Protein AF-A0A7X7BJT9-F1 (afdb_monomer_lite)

Radius of gyration: 19.2 Å; chains: 1; bounding box: 51×37×40 Å

pLDDT: mean 78.96, std 11.37, range [47.5, 90.25]

Sequence (96 aa):
MDYRKEAHYLVLTIPQDFHNQTILDLLKYYHCSKKLIHQLRMSKDVYLNGINVKQDFSVSLQEHDELKLPIFSDEDVDFLPEDKPIDFAYEDDFIL

Secondary structure (DSSP, 8-state):
-EEEEETTEEEEEPPGGGTT-BHHHHHHHTT--HHHHHHHHHH---EETTEE-TT---PBPPTT-EEEE--------S----------S--BTTB-

Foldseek 3Di:
DDWDDDPQKIKDQAAPVQAQPFLVVVCVVVVPDPVQLVVQLVVQPKDKQNHRPNNPRRDGDHHRIIIITRRRDPDDPPDDDDPDDDPPPDDDPPDD

Structure (mmCIF, N/CA/C/O backbone):
data_AF-A0A7X7BJT9-F1
#
_entry.id   AF-A0A7X7BJT9-F1
#
loop_
_atom_site.group_PDB
_atom_site.id
_atom_site.type_symbol
_atom_site.label_atom_id
_atom_site.label_alt_id
_atom_site.label_comp_id
_atom_site.label_asym_id
_atom_site.label_entity_id
_atom_site.label_seq_id
_atom_site.pdbx_PDB_ins_code
_atom_site.Cartn_x
_atom_site.Cartn_y
_atom_site.Cartn_z
_atom_site.occupancy
_atom_site.B_iso_or_equiv
_atom_site.auth_seq_id
_atom_site.auth_comp_id
_atom_site.auth_asym_id
_ato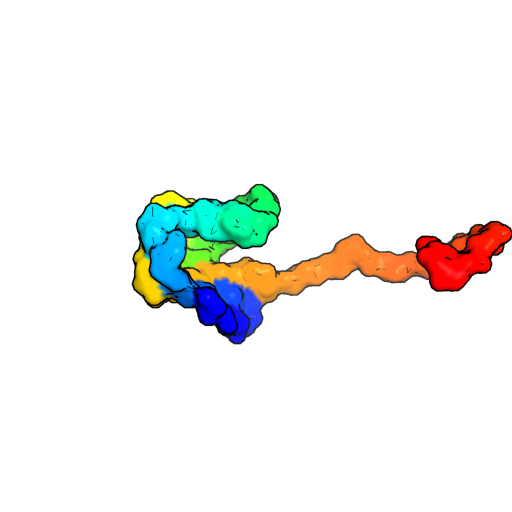m_site.auth_atom_id
_atom_site.pdbx_PDB_model_num
ATOM 1 N N . MET A 1 1 ? -8.320 -15.523 0.312 1.00 65.50 1 MET A N 1
ATOM 2 C CA . MET A 1 1 ? -8.184 -14.172 -0.267 1.00 65.50 1 MET A CA 1
ATOM 3 C C . MET A 1 1 ? -8.608 -14.273 -1.709 1.00 65.50 1 MET A C 1
ATOM 5 O O . MET A 1 1 ? -7.987 -15.041 -2.435 1.00 65.50 1 MET A O 1
ATOM 9 N N . ASP A 1 2 ? -9.675 -13.577 -2.079 1.00 82.56 2 ASP A N 1
ATOM 10 C CA . ASP A 1 2 ? -10.051 -13.417 -3.483 1.00 82.56 2 ASP A CA 1
ATOM 11 C C . ASP A 1 2 ? -9.353 -12.164 -4.023 1.00 82.56 2 ASP A C 1
ATOM 13 O O . ASP A 1 2 ? -9.223 -11.167 -3.303 1.00 82.56 2 ASP A O 1
ATOM 17 N N . TYR A 1 3 ? -8.831 -12.232 -5.245 1.00 84.75 3 TYR A N 1
ATOM 18 C CA . TYR A 1 3 ? -8.193 -11.092 -5.888 1.00 84.75 3 TYR A CA 1
ATOM 19 C C . TYR A 1 3 ? -8.570 -11.047 -7.361 1.00 84.75 3 TYR A C 1
ATOM 21 O O . TYR A 1 3 ? -8.620 -12.072 -8.042 1.00 84.75 3 TYR A O 1
ATOM 29 N N . ARG A 1 4 ? -8.792 -9.838 -7.873 1.00 87.56 4 ARG A N 1
ATOM 30 C CA . ARG A 1 4 ? -9.054 -9.597 -9.290 1.00 87.56 4 ARG A CA 1
ATOM 31 C C . ARG A 1 4 ? -8.238 -8.417 -9.789 1.00 87.56 4 ARG A C 1
ATOM 33 O O . ARG A 1 4 ? -7.975 -7.461 -9.063 1.00 87.56 4 ARG A O 1
ATOM 40 N N . LYS A 1 5 ? -7.820 -8.487 -11.048 1.00 84.75 5 LYS A N 1
ATOM 41 C CA . LYS A 1 5 ? -7.158 -7.378 -11.735 1.00 84.75 5 LYS A CA 1
ATOM 42 C C . LYS A 1 5 ? -8.209 -6.585 -12.506 1.00 84.75 5 LYS A C 1
ATOM 44 O O . LYS A 1 5 ? -8.882 -7.137 -13.370 1.00 84.75 5 LYS A O 1
ATOM 49 N N . GLU A 1 6 ? -8.313 -5.293 -12.224 1.00 85.19 6 GLU A N 1
ATOM 50 C CA . GLU A 1 6 ? -9.154 -4.351 -12.962 1.00 85.19 6 GLU A CA 1
ATOM 51 C C . GLU A 1 6 ? -8.268 -3.289 -13.621 1.00 85.19 6 GLU A C 1
ATOM 53 O O . GLU A 1 6 ? -7.860 -2.317 -12.985 1.00 85.19 6 GLU A O 1
ATOM 58 N N . ALA A 1 7 ? -7.963 -3.477 -14.909 1.00 83.25 7 ALA A N 1
ATOM 59 C CA . ALA A 1 7 ? -7.041 -2.629 -15.671 1.00 83.25 7 ALA A CA 1
ATOM 60 C C . ALA A 1 7 ? -5.666 -2.493 -14.976 1.00 83.25 7 ALA A C 1
ATOM 62 O O . ALA A 1 7 ? -4.937 -3.482 -14.873 1.00 83.25 7 ALA A O 1
ATOM 63 N N . HIS A 1 8 ? -5.330 -1.296 -14.486 1.00 83.25 8 HIS A N 1
ATOM 64 C CA . HIS A 1 8 ? -4.085 -0.996 -13.763 1.00 83.25 8 HIS A CA 1
ATOM 65 C C . HIS A 1 8 ? -4.212 -1.147 -12.235 1.00 83.25 8 HIS A C 1
ATOM 67 O O . HIS A 1 8 ? -3.271 -0.874 -11.488 1.00 83.25 8 HIS A O 1
ATOM 73 N N . TYR A 1 9 ? -5.372 -1.603 -11.757 1.00 87.06 9 TYR A N 1
ATOM 74 C CA . TYR A 1 9 ? -5.659 -1.779 -10.342 1.00 87.06 9 TYR A CA 1
ATOM 75 C C . TYR A 1 9 ? -5.696 -3.259 -9.953 1.00 87.06 9 TYR A C 1
ATOM 77 O O . TYR A 1 9 ? -6.296 -4.094 -10.631 1.00 87.06 9 TYR A O 1
ATOM 85 N N . LEU A 1 10 ? -5.087 -3.575 -8.815 1.00 86.38 10 LEU A N 1
ATOM 86 C CA . LEU A 1 10 ? -5.315 -4.811 -8.081 1.00 86.38 10 LEU A CA 1
ATOM 87 C C . LEU A 1 10 ? -6.466 -4.584 -7.107 1.00 86.38 10 LEU A C 1
ATOM 89 O O . LEU A 1 10 ? -6.411 -3.660 -6.300 1.00 86.38 10 LEU A O 1
ATOM 93 N N . VAL A 1 11 ? -7.481 -5.434 -7.164 1.00 89.31 11 VAL A N 1
ATOM 94 C CA . VAL A 1 11 ? -8.604 -5.437 -6.232 1.00 89.31 11 VAL A CA 1
ATOM 95 C C . VAL A 1 11 ? -8.502 -6.687 -5.369 1.00 89.31 11 VAL A C 1
ATOM 97 O O . VAL A 1 11 ? -8.476 -7.803 -5.883 1.00 89.31 11 VAL A O 1
ATOM 100 N N . LEU A 1 12 ? -8.401 -6.487 -4.061 1.00 88.12 12 LEU A N 1
ATOM 101 C CA . LEU A 1 12 ? -8.242 -7.523 -3.046 1.00 88.12 12 LEU A CA 1
ATOM 102 C C . LEU A 1 12 ? -9.477 -7.539 -2.152 1.00 88.12 12 LEU A C 1
ATOM 104 O O . LEU A 1 12 ? -9.844 -6.504 -1.598 1.00 88.12 12 LEU A O 1
ATOM 108 N N . THR A 1 13 ? -10.073 -8.710 -1.953 1.00 90.25 13 THR A N 1
ATOM 109 C CA . THR A 1 13 ? -11.119 -8.895 -0.944 1.00 90.25 13 THR A CA 1
ATOM 110 C C . THR A 1 13 ? -10.486 -9.367 0.360 1.00 90.25 13 THR A C 1
ATOM 112 O O . THR A 1 13 ? -9.881 -10.444 0.418 1.00 90.25 13 THR A O 1
ATOM 115 N N . ILE A 1 14 ? -10.627 -8.559 1.411 1.00 89.31 14 ILE A N 1
ATOM 116 C CA . ILE A 1 14 ? -10.042 -8.818 2.725 1.00 89.31 14 ILE A CA 1
ATOM 117 C C . ILE A 1 14 ? -10.767 -10.003 3.396 1.00 89.31 14 ILE A C 1
ATOM 119 O O . ILE A 1 14 ? -11.975 -9.936 3.626 1.00 89.31 14 ILE A O 1
ATOM 123 N N . PRO A 1 15 ? -10.074 -11.106 3.729 1.00 85.19 15 PRO A N 1
ATOM 124 C CA . PRO A 1 15 ? -10.631 -12.224 4.470 1.00 85.19 15 PRO A CA 1
ATOM 125 C C . PRO A 1 15 ? -10.621 -11.909 5.971 1.00 85.19 15 PRO A C 1
ATOM 127 O O . PRO A 1 15 ? -9.951 -10.987 6.441 1.00 85.19 15 PRO A O 1
ATOM 130 N N . GLN A 1 16 ? -11.289 -12.759 6.739 1.00 84.56 16 GLN A N 1
ATOM 131 C CA . GLN A 1 16 ? -11.419 -12.619 8.185 1.00 84.56 16 GLN A CA 1
ATOM 132 C C . GLN A 1 16 ? -10.077 -12.551 8.948 1.00 84.56 16 GLN A C 1
ATOM 134 O O . GLN A 1 16 ? -9.992 -11.836 9.941 1.00 84.56 16 GLN A O 1
ATOM 139 N N . ASP A 1 17 ? -9.012 -13.213 8.478 1.00 82.88 17 ASP A N 1
ATOM 140 C CA . ASP A 1 17 ? -7.675 -13.180 9.111 1.00 82.88 17 ASP A CA 1
ATOM 141 C C . ASP A 1 17 ? -7.063 -11.773 9.237 1.00 82.88 17 ASP A C 1
ATOM 143 O O . ASP A 1 17 ? -6.244 -11.519 10.123 1.00 82.88 17 ASP A O 1
ATOM 147 N N . PHE A 1 18 ? -7.461 -10.843 8.366 1.00 82.88 18 PHE A N 1
ATOM 148 C CA . PHE A 1 18 ? -6.955 -9.466 8.351 1.00 82.88 18 PHE A CA 1
ATOM 149 C C . PHE A 1 18 ? -7.927 -8.480 9.004 1.00 82.88 18 PHE A C 1
ATOM 151 O O . PHE A 1 18 ? -7.711 -7.268 8.959 1.00 82.88 18 PHE A O 1
ATOM 158 N N . HIS A 1 19 ? -8.984 -8.989 9.642 1.00 81.25 19 HIS A N 1
ATOM 159 C CA . HIS A 1 19 ? -9.924 -8.176 10.394 1.00 81.25 19 HIS A CA 1
ATOM 160 C C . HIS A 1 19 ? -9.194 -7.395 11.494 1.00 81.25 19 HIS A C 1
ATOM 162 O O . HIS A 1 19 ? -8.423 -7.954 12.277 1.00 81.25 19 HIS A O 1
ATOM 168 N N . ASN A 1 20 ? -9.453 -6.089 11.563 1.00 84.62 20 ASN A N 1
ATOM 169 C CA . ASN A 1 20 ? -8.837 -5.159 12.509 1.00 84.62 20 ASN A CA 1
ATOM 170 C C . ASN A 1 20 ? -7.324 -4.928 12.302 1.00 84.62 20 ASN A C 1
ATOM 172 O O . ASN A 1 20 ? -6.699 -4.227 13.101 1.00 84.62 20 ASN A O 1
ATOM 176 N N . GLN A 1 21 ? -6.733 -5.463 11.228 1.00 87.19 21 GLN A N 1
ATOM 177 C CA . GLN A 1 21 ? -5.391 -5.087 10.789 1.00 87.19 21 GLN A CA 1
ATOM 178 C C . GLN A 1 21 ? -5.444 -3.805 9.961 1.00 87.19 21 GLN A C 1
ATOM 180 O O . GLN A 1 21 ? -6.472 -3.465 9.385 1.00 87.19 21 GLN A O 1
ATOM 185 N N . THR A 1 22 ? -4.339 -3.071 9.893 1.00 89.75 22 THR A N 1
ATOM 186 C CA . THR A 1 22 ? -4.278 -1.850 9.078 1.00 89.75 22 THR A CA 1
ATOM 187 C C . THR A 1 22 ? -3.910 -2.169 7.631 1.00 89.75 22 THR A C 1
ATOM 189 O O . THR A 1 22 ? -3.272 -3.189 7.362 1.00 89.75 22 THR A O 1
ATOM 192 N N . ILE A 1 23 ? -4.230 -1.266 6.698 1.00 88.00 23 ILE A N 1
ATOM 193 C CA . ILE A 1 23 ? -3.743 -1.349 5.306 1.00 88.00 23 ILE A CA 1
ATOM 194 C C . ILE A 1 23 ? -2.216 -1.524 5.282 1.00 88.00 23 ILE A C 1
ATOM 196 O O . ILE A 1 23 ? -1.681 -2.301 4.494 1.00 88.00 23 ILE A O 1
ATOM 200 N N . LEU A 1 24 ? -1.500 -0.834 6.175 1.00 87.88 24 LEU A N 1
ATOM 201 C CA . LEU A 1 24 ? -0.051 -0.956 6.306 1.00 87.88 24 LEU A CA 1
ATOM 202 C C . LEU A 1 24 ? 0.395 -2.364 6.735 1.00 87.88 24 LEU A C 1
ATOM 204 O O . LEU A 1 24 ? 1.398 -2.857 6.222 1.00 87.88 24 LEU A O 1
ATOM 208 N N . ASP A 1 25 ? -0.311 -2.989 7.677 1.00 88.50 25 ASP A N 1
ATOM 209 C CA . 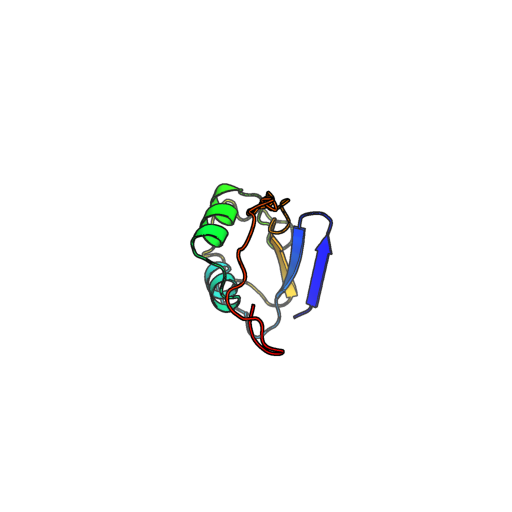ASP A 1 25 ? 0.003 -4.344 8.146 1.00 88.50 25 ASP A CA 1
ATOM 210 C C . ASP A 1 25 ? -0.210 -5.372 7.035 1.00 88.50 25 ASP A C 1
ATOM 212 O O . ASP A 1 25 ? 0.671 -6.188 6.774 1.00 88.50 25 ASP A O 1
ATOM 216 N N . LEU A 1 26 ? -1.303 -5.233 6.279 1.00 88.19 26 LEU A N 1
ATOM 217 C CA . LEU A 1 26 ? -1.558 -6.053 5.100 1.00 88.19 26 LEU A CA 1
ATOM 218 C C . LEU A 1 26 ? -0.444 -5.898 4.059 1.00 88.19 26 LEU A C 1
ATOM 220 O O . LEU A 1 26 ? 0.104 -6.890 3.585 1.00 88.19 26 LEU A O 1
ATOM 224 N N . LEU A 1 27 ? -0.051 -4.667 3.723 1.00 86.62 27 LEU A N 1
ATOM 225 C CA . LEU A 1 27 ? 1.031 -4.432 2.760 1.00 86.62 27 LEU A CA 1
ATOM 226 C C . LEU A 1 27 ? 2.368 -5.018 3.243 1.00 86.62 27 LEU A C 1
ATOM 228 O O . LEU A 1 27 ? 3.137 -5.551 2.444 1.00 86.62 27 LEU A O 1
ATOM 232 N N . LYS A 1 28 ? 2.649 -4.958 4.549 1.00 86.31 28 LYS A N 1
ATOM 233 C CA . LYS A 1 28 ? 3.830 -5.609 5.136 1.00 86.31 28 LYS A CA 1
ATOM 234 C C . LYS A 1 28 ? 3.744 -7.129 5.062 1.00 86.31 28 LYS A C 1
ATOM 236 O O . LYS A 1 28 ? 4.758 -7.758 4.772 1.00 86.31 28 LYS A O 1
ATOM 241 N N . TYR A 1 29 ? 2.566 -7.700 5.302 1.00 87.06 29 TYR A N 1
ATOM 242 C CA . TYR A 1 29 ? 2.324 -9.135 5.192 1.00 87.06 29 TYR A CA 1
ATOM 243 C C . TYR A 1 29 ? 2.583 -9.637 3.767 1.00 87.06 29 TYR A C 1
ATOM 245 O O . TYR A 1 29 ? 3.229 -10.660 3.573 1.00 87.06 29 TYR A O 1
ATOM 253 N N . TYR A 1 30 ? 2.180 -8.863 2.757 1.00 83.69 30 TYR A N 1
ATOM 254 C CA . TYR A 1 30 ? 2.483 -9.137 1.348 1.00 83.69 30 TYR A CA 1
ATOM 255 C C . TYR A 1 30 ? 3.919 -8.780 0.932 1.00 83.69 30 TYR A C 1
ATOM 257 O O . TYR A 1 30 ? 4.216 -8.707 -0.259 1.00 83.69 30 TYR A O 1
ATOM 265 N N . HIS A 1 31 ? 4.823 -8.547 1.890 1.00 83.06 31 HIS A N 1
ATOM 266 C CA . HIS A 1 31 ? 6.223 -8.200 1.645 1.00 83.06 31 HIS A CA 1
ATOM 267 C C . HIS A 1 31 ? 6.408 -7.009 0.691 1.00 83.06 31 HIS A C 1
ATOM 269 O O . HIS A 1 31 ? 7.422 -6.903 -0.002 1.00 83.06 31 HIS A O 1
ATOM 275 N N . CYS A 1 32 ? 5.453 -6.073 0.662 1.00 83.38 32 C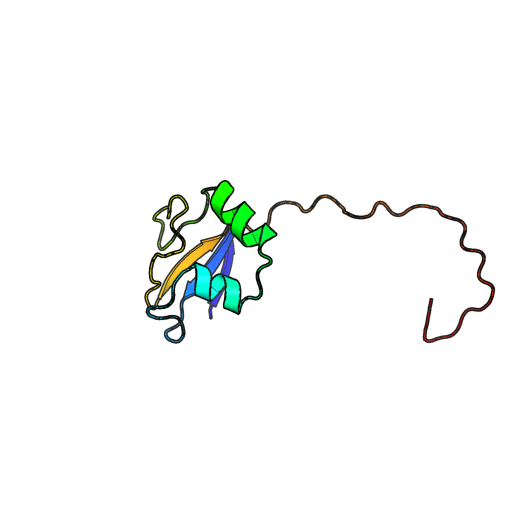YS A N 1
ATOM 276 C CA . CYS A 1 32 ? 5.585 -4.886 -0.163 1.00 83.38 32 CYS A CA 1
ATOM 277 C C . CYS A 1 32 ? 6.801 -4.070 0.289 1.00 83.38 32 CYS A C 1
ATOM 279 O O . CYS A 1 32 ? 6.929 -3.667 1.450 1.00 83.38 32 CYS A O 1
ATOM 281 N N . SER A 1 33 ? 7.687 -3.777 -0.661 1.00 83.12 33 SER A N 1
ATOM 282 C CA . SER A 1 33 ? 8.841 -2.914 -0.434 1.00 83.12 33 SER A CA 1
ATOM 283 C C . SER A 1 33 ? 8.414 -1.552 0.114 1.00 83.12 33 SER A C 1
ATOM 285 O O . SER A 1 33 ? 7.415 -0.973 -0.317 1.00 83.12 33 SER A O 1
ATOM 287 N N . LYS A 1 34 ? 9.231 -0.963 0.997 1.00 82.81 34 LYS A N 1
ATOM 288 C CA . LYS A 1 34 ? 9.004 0.401 1.520 1.00 82.81 34 LYS A CA 1
ATOM 289 C C . LYS A 1 34 ? 8.810 1.428 0.396 1.00 82.81 34 LYS A C 1
ATOM 291 O O . LYS A 1 34 ? 7.989 2.331 0.537 1.00 82.81 34 LYS A O 1
ATOM 296 N N . LYS A 1 35 ? 9.534 1.258 -0.721 1.00 83.06 35 LYS A N 1
ATOM 297 C CA . LYS A 1 35 ? 9.396 2.064 -1.944 1.00 83.06 35 LY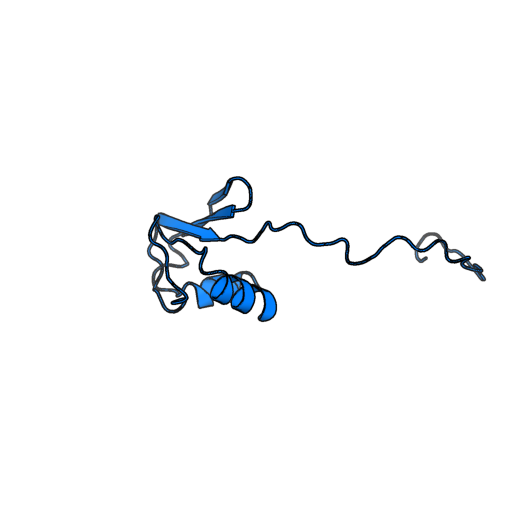S A CA 1
ATOM 298 C C . LYS A 1 35 ? 7.971 1.981 -2.501 1.00 83.06 35 LYS A C 1
ATOM 300 O O . LYS A 1 35 ? 7.360 3.020 -2.708 1.00 83.06 35 LYS A O 1
ATOM 305 N N . LEU A 1 36 ? 7.424 0.775 -2.658 1.00 83.38 36 LEU A N 1
ATOM 306 C CA . LEU A 1 36 ? 6.073 0.550 -3.177 1.00 83.38 36 LEU A CA 1
ATOM 307 C C . LEU A 1 36 ? 5.001 1.131 -2.245 1.00 83.38 36 LEU A C 1
ATOM 309 O O . LEU A 1 36 ? 4.132 1.863 -2.700 1.00 83.38 36 LEU A O 1
ATOM 313 N N . ILE A 1 37 ? 5.108 0.912 -0.931 1.00 86.75 37 ILE A N 1
ATOM 314 C CA . ILE A 1 37 ? 4.177 1.496 0.054 1.00 86.75 37 ILE A CA 1
ATOM 315 C C . ILE A 1 37 ? 4.206 3.030 -0.012 1.00 86.75 37 ILE A C 1
ATOM 317 O O . ILE A 1 37 ? 3.165 3.684 0.046 1.00 86.75 37 ILE A O 1
ATOM 321 N N . HIS A 1 38 ? 5.395 3.618 -0.156 1.00 85.31 38 HIS A N 1
ATOM 322 C CA . HIS A 1 38 ? 5.543 5.061 -0.303 1.00 85.31 38 HIS A CA 1
ATOM 323 C C . HIS A 1 38 ? 4.939 5.575 -1.617 1.00 85.31 38 HIS A C 1
ATOM 325 O O . HIS A 1 38 ? 4.234 6.581 -1.594 1.00 85.31 38 HIS A O 1
ATOM 331 N N . GLN A 1 39 ? 5.155 4.871 -2.733 1.00 84.25 39 GLN A N 1
ATOM 332 C CA . GLN A 1 39 ? 4.544 5.188 -4.028 1.00 84.25 39 GLN A CA 1
ATOM 333 C C . GLN A 1 39 ? 3.017 5.137 -3.954 1.00 84.25 39 GLN A C 1
ATOM 335 O O . GLN A 1 39 ? 2.365 6.101 -4.339 1.00 84.25 39 GLN A O 1
ATOM 340 N N . LEU A 1 40 ? 2.444 4.084 -3.364 1.00 84.88 40 LEU A N 1
ATOM 341 C CA . LEU A 1 40 ? 0.999 3.967 -3.139 1.00 84.88 40 LEU A CA 1
ATOM 342 C C . LEU A 1 40 ? 0.455 5.134 -2.305 1.00 84.88 40 LEU A C 1
ATOM 344 O O . LEU A 1 40 ? -0.605 5.684 -2.602 1.00 84.88 40 LEU A O 1
ATOM 348 N N . ARG A 1 41 ? 1.201 5.550 -1.274 1.00 84.31 41 ARG A N 1
ATOM 349 C CA . ARG A 1 41 ? 0.844 6.708 -0.452 1.00 84.31 41 ARG A CA 1
ATOM 350 C C . ARG A 1 41 ? 0.855 7.985 -1.294 1.00 84.31 41 ARG A C 1
ATOM 352 O O . ARG A 1 41 ? -0.133 8.708 -1.315 1.00 84.31 41 ARG A O 1
ATOM 359 N N . MET A 1 42 ? 1.934 8.239 -2.029 1.00 82.25 42 MET A N 1
ATOM 360 C CA . MET A 1 42 ? 2.089 9.434 -2.867 1.00 82.25 42 MET A CA 1
ATOM 361 C C . MET A 1 42 ? 1.074 9.496 -4.014 1.00 82.25 42 MET A C 1
ATOM 363 O O . MET A 1 42 ? 0.599 10.581 -4.339 1.00 82.25 42 MET A O 1
ATOM 367 N N . SER A 1 43 ? 0.726 8.342 -4.583 1.00 81.69 43 SER A N 1
ATOM 368 C CA . SER A 1 43 ? -0.210 8.201 -5.696 1.00 81.69 43 SER A CA 1
ATOM 369 C C . SER A 1 43 ? -1.623 8.646 -5.320 1.00 81.69 43 SER A C 1
ATOM 371 O O . SER A 1 43 ? -2.334 9.160 -6.174 1.00 81.69 43 SER A O 1
ATOM 373 N N . LYS A 1 44 ? -2.027 8.514 -4.046 1.00 80.62 44 LYS A N 1
ATOM 374 C CA . LYS A 1 44 ? -3.382 8.843 -3.555 1.00 80.62 44 LYS A CA 1
ATOM 375 C C . LYS A 1 44 ? -4.512 8.114 -4.295 1.00 80.62 44 LYS A C 1
ATOM 377 O O . LYS A 1 44 ? -5.668 8.439 -4.063 1.00 80.62 44 LYS A O 1
ATOM 382 N N . ASP A 1 45 ? -4.208 7.104 -5.103 1.00 84.00 45 ASP A N 1
ATOM 383 C CA . ASP A 1 45 ? -5.171 6.313 -5.880 1.00 84.00 45 ASP A CA 1
ATOM 384 C C . ASP A 1 45 ? -5.500 4.968 -5.213 1.00 84.00 45 ASP A C 1
ATOM 386 O O . ASP A 1 45 ? -5.813 3.981 -5.871 1.00 84.00 45 ASP A O 1
ATOM 390 N N . VAL A 1 46 ? -5.425 4.918 -3.880 1.00 87.44 46 VAL A N 1
ATOM 391 C CA . VAL A 1 46 ? -5.828 3.750 -3.088 1.00 87.44 46 VAL A CA 1
ATOM 392 C C . VAL A 1 46 ? -7.262 3.935 -2.605 1.00 87.44 46 VAL A C 1
ATOM 394 O O . VAL A 1 46 ? -7.588 4.949 -1.979 1.00 87.44 46 VAL A O 1
ATOM 397 N N . TYR A 1 47 ? -8.106 2.937 -2.861 1.00 89.50 47 TYR A N 1
ATOM 398 C CA . TYR A 1 47 ? -9.513 2.946 -2.469 1.00 89.50 47 TYR A CA 1
ATOM 399 C C . TYR A 1 47 ? -9.811 1.740 -1.584 1.00 89.50 47 TYR A C 1
ATOM 401 O O . TYR A 1 47 ? -9.390 0.629 -1.885 1.00 89.50 47 TYR A O 1
ATOM 409 N N . LEU A 1 48 ? -10.548 1.958 -0.503 1.00 89.38 48 LEU A N 1
ATOM 410 C CA . LEU A 1 48 ? -11.082 0.924 0.370 1.00 89.38 48 LEU A CA 1
ATOM 411 C C . LEU A 1 48 ? -12.605 0.979 0.271 1.00 89.38 48 LEU A C 1
ATOM 413 O O . LEU A 1 48 ? -13.202 2.007 0.581 1.00 89.38 48 LEU A O 1
ATOM 417 N N . ASN A 1 49 ? -13.224 -0.091 -0.216 1.00 87.94 49 ASN A N 1
ATOM 418 C CA . ASN A 1 49 ? -14.663 -0.194 -0.442 1.00 87.94 49 ASN A CA 1
ATOM 419 C C . ASN A 1 49 ? -15.222 0.985 -1.277 1.00 87.94 49 ASN A C 1
ATOM 421 O O . ASN A 1 49 ? -16.249 1.584 -0.968 1.00 87.94 49 ASN A O 1
ATOM 425 N N . GLY A 1 50 ? -14.462 1.405 -2.299 1.00 84.62 5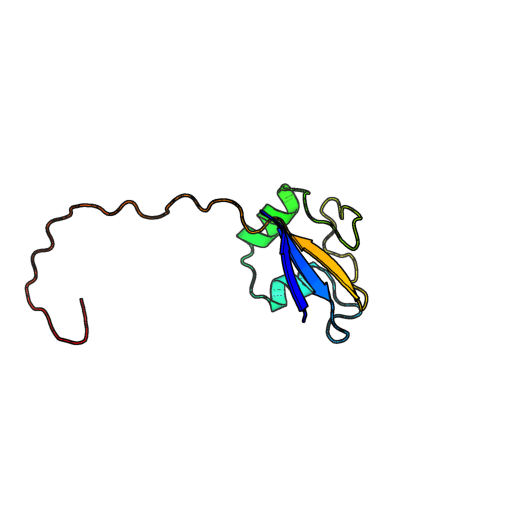0 GLY A N 1
ATOM 426 C CA . GLY A 1 50 ? -14.767 2.571 -3.141 1.00 84.62 50 GLY A CA 1
ATOM 427 C C . GLY A 1 50 ? -14.449 3.941 -2.519 1.00 84.62 50 GLY A C 1
ATOM 428 O O . GLY A 1 50 ? -14.511 4.956 -3.213 1.00 84.62 50 GLY A O 1
ATOM 429 N N . ILE A 1 51 ? -14.050 3.999 -1.246 1.00 86.50 51 ILE A N 1
ATOM 430 C CA . ILE A 1 51 ? -13.679 5.231 -0.543 1.00 86.50 51 ILE A CA 1
ATOM 431 C C . ILE A 1 51 ? -12.172 5.447 -0.659 1.00 86.50 51 ILE A C 1
ATOM 433 O O . ILE A 1 51 ? -11.367 4.616 -0.251 1.00 86.50 51 ILE A O 1
ATOM 437 N N . ASN A 1 52 ? -11.764 6.593 -1.194 1.00 86.81 52 ASN A N 1
ATOM 438 C CA . ASN A 1 52 ? -10.348 6.934 -1.289 1.00 86.81 52 ASN A CA 1
ATOM 439 C C . ASN A 1 52 ? -9.744 7.173 0.109 1.00 86.81 52 ASN A C 1
ATOM 441 O O . ASN A 1 52 ? -10.215 8.044 0.845 1.00 86.81 52 ASN A O 1
ATOM 445 N N . VAL A 1 53 ? -8.674 6.450 0.455 1.00 85.94 53 VAL A N 1
ATOM 446 C CA . VAL A 1 53 ? -8.053 6.520 1.794 1.00 85.94 53 VAL A CA 1
ATOM 447 C C . VAL A 1 53 ? -7.106 7.714 1.971 1.00 85.94 53 VAL A C 1
ATOM 449 O O . VAL A 1 53 ? -6.546 7.905 3.044 1.00 85.94 53 VAL A O 1
ATOM 452 N N . LYS A 1 54 ? -6.907 8.549 0.938 1.00 77.00 54 LYS A N 1
ATOM 453 C CA . LYS A 1 54 ? -6.188 9.841 0.978 1.00 77.00 54 LYS A CA 1
ATOM 454 C C . LYS A 1 54 ? -4.836 9.825 1.715 1.00 77.00 54 LYS A C 1
ATOM 456 O O . LYS A 1 54 ? -4.450 10.859 2.260 1.00 77.00 54 LYS A O 1
ATOM 461 N N . GLN A 1 55 ? -4.087 8.714 1.654 1.00 76.69 55 GLN A N 1
ATOM 462 C CA . GLN A 1 55 ? -2.780 8.448 2.314 1.00 76.69 55 GLN A CA 1
ATOM 463 C C . GLN A 1 55 ? -2.830 7.863 3.732 1.00 76.69 55 GLN A C 1
ATOM 465 O O . GLN A 1 55 ? -1.765 7.584 4.308 1.00 76.69 55 GLN A O 1
ATOM 470 N N . ASP A 1 56 ? -4.017 7.672 4.298 1.00 82.69 56 ASP A N 1
ATOM 471 C CA . ASP A 1 56 ? -4.167 7.077 5.617 1.00 82.69 56 ASP A CA 1
ATOM 472 C C . ASP A 1 56 ? -4.171 5.551 5.513 1.00 82.69 56 ASP A C 1
ATOM 474 O O . ASP A 1 56 ? -5.159 4.917 5.160 1.00 82.69 56 ASP A O 1
ATOM 478 N N . PHE A 1 57 ? -3.001 4.954 5.739 1.00 85.62 57 PHE A N 1
ATOM 479 C CA . PHE A 1 57 ? -2.825 3.495 5.716 1.00 85.62 57 PHE A CA 1
ATOM 480 C C . PHE A 1 57 ? -2.946 2.901 7.127 1.00 85.62 57 PHE A C 1
ATOM 482 O O . PHE A 1 57 ? -2.707 1.710 7.320 1.00 85.62 57 PHE A O 1
ATOM 489 N N . SER A 1 58 ? -3.296 3.742 8.104 1.00 85.69 58 SER A N 1
ATOM 490 C CA . SER A 1 58 ? -3.608 3.359 9.479 1.00 85.69 58 SER A CA 1
ATOM 491 C C . SER A 1 58 ? -5.071 2.935 9.633 1.00 85.69 58 SER A C 1
ATOM 493 O O . SER A 1 58 ? -5.449 2.466 10.702 1.00 85.69 58 SER A O 1
ATOM 495 N N . VAL A 1 59 ? -5.884 3.082 8.580 1.00 86.31 59 VAL A N 1
ATOM 496 C CA . VAL A 1 59 ? -7.267 2.602 8.535 1.00 86.31 59 VAL A CA 1
ATOM 497 C C . VAL A 1 59 ? -7.296 1.092 8.761 1.00 86.31 59 VAL A C 1
ATOM 499 O O . VAL A 1 59 ? -6.586 0.337 8.087 1.00 86.31 59 VAL A O 1
ATOM 502 N N . SER A 1 60 ? -8.119 0.670 9.720 1.00 87.88 60 SER A N 1
ATOM 503 C CA . SER A 1 60 ? -8.400 -0.734 10.003 1.00 87.88 60 SER A CA 1
ATOM 504 C C . SER A 1 60 ? -9.278 -1.336 8.911 1.00 87.88 60 SER A C 1
ATOM 506 O O . SER A 1 60 ? -10.319 -0.781 8.570 1.00 87.88 60 SER A O 1
ATOM 508 N N . LEU A 1 61 ? -8.864 -2.487 8.401 1.00 87.00 61 LEU A N 1
ATOM 509 C CA . LEU A 1 61 ? -9.591 -3.294 7.435 1.00 87.00 61 LEU A CA 1
ATOM 510 C C . LEU A 1 61 ? -10.666 -4.120 8.150 1.00 87.00 61 LEU A C 1
ATOM 512 O O . LEU A 1 61 ? -10.433 -4.651 9.243 1.00 87.00 61 LEU A O 1
ATOM 516 N N . GLN A 1 62 ? -11.843 -4.227 7.544 1.00 86.00 62 GLN A N 1
ATOM 517 C CA . GLN A 1 62 ? -12.915 -5.122 7.971 1.00 86.00 62 GLN A CA 1
ATOM 518 C C . GLN A 1 62 ? -12.946 -6.374 7.088 1.00 86.00 62 GLN A C 1
ATOM 520 O O . GLN A 1 62 ? -12.354 -6.416 6.008 1.00 86.00 62 GLN A O 1
ATOM 525 N N . GLU A 1 63 ? -13.626 -7.424 7.549 1.00 86.00 63 GLU A N 1
ATOM 526 C CA . GLU A 1 63 ? -13.870 -8.577 6.682 1.00 86.00 63 GLU A CA 1
ATOM 527 C C . GLU A 1 63 ? -14.727 -8.153 5.483 1.00 86.00 63 GLU A C 1
ATOM 529 O O . GLU A 1 63 ? -15.603 -7.299 5.615 1.00 86.00 63 GLU A O 1
ATOM 534 N N . HIS A 1 64 ? -14.485 -8.756 4.321 1.00 86.31 64 HIS A N 1
ATOM 535 C CA . HIS A 1 64 ? -15.173 -8.447 3.064 1.00 86.31 64 HIS A CA 1
ATOM 536 C C . HIS A 1 64 ? -14.947 -7.027 2.523 1.00 86.31 64 HIS A C 1
ATOM 538 O O . HIS A 1 64 ? -15.562 -6.667 1.519 1.00 86.31 64 HIS A O 1
ATOM 544 N N . ASP A 1 65 ? -14.043 -6.238 3.116 1.00 88.81 65 ASP A N 1
ATOM 545 C CA . ASP A 1 65 ? -13.628 -4.979 2.503 1.00 88.81 65 ASP A CA 1
ATOM 546 C C . ASP A 1 65 ? -12.951 -5.235 1.154 1.00 88.81 65 ASP A C 1
ATOM 548 O O . ASP A 1 65 ? -12.226 -6.215 0.958 1.00 88.81 65 ASP A O 1
ATOM 552 N N . GLU A 1 66 ? -13.170 -4.315 0.220 1.00 90.25 66 GLU A N 1
ATOM 553 C CA . GLU A 1 66 ? -12.558 -4.352 -1.102 1.00 90.25 66 GLU A CA 1
ATOM 554 C C . GLU A 1 66 ? -11.437 -3.309 -1.183 1.00 90.25 66 GLU A C 1
ATOM 556 O O . GLU A 1 66 ? -11.690 -2.107 -1.264 1.00 90.25 66 GLU A O 1
ATOM 561 N N . LEU A 1 67 ? -10.181 -3.749 -1.147 1.00 89.56 67 LEU A N 1
ATOM 562 C CA . LEU A 1 67 ? -9.014 -2.878 -1.248 1.00 89.56 67 LEU A CA 1
ATOM 563 C C . LEU A 1 67 ? -8.537 -2.803 -2.702 1.00 89.56 67 LEU A C 1
ATOM 565 O O . LEU A 1 67 ? -8.102 -3.797 -3.278 1.00 89.56 67 LEU A O 1
ATOM 569 N N . LYS A 1 68 ? -8.567 -1.605 -3.282 1.00 89.50 68 LYS A N 1
ATOM 570 C CA . LYS A 1 68 ? -8.131 -1.310 -4.648 1.00 89.50 68 LYS A CA 1
ATOM 571 C C . LYS A 1 68 ? -6.805 -0.553 -4.635 1.00 89.50 68 LYS A C 1
ATOM 573 O O . LYS A 1 68 ? -6.717 0.552 -4.096 1.00 89.50 68 LYS A O 1
ATOM 578 N N . LEU A 1 69 ? -5.783 -1.150 -5.244 1.00 87.75 69 LEU A N 1
ATOM 579 C CA . LEU A 1 69 ? -4.403 -0.666 -5.262 1.00 87.75 69 LEU A CA 1
ATOM 580 C C . LEU A 1 69 ? -3.905 -0.439 -6.702 1.00 87.75 69 LEU A C 1
ATOM 582 O O . LEU A 1 69 ? -3.974 -1.362 -7.513 1.00 87.75 69 LEU A O 1
ATOM 586 N N . PRO A 1 70 ? -3.342 0.734 -7.030 1.00 85.88 70 PRO A N 1
ATOM 587 C CA . PRO A 1 70 ? -2.748 1.026 -8.333 1.00 85.88 70 PRO A CA 1
ATOM 588 C C . PRO A 1 70 ? -1.311 0.480 -8.392 1.00 85.88 70 PRO A C 1
ATOM 590 O O . PRO A 1 70 ? -0.346 1.236 -8.324 1.00 85.88 70 PRO A O 1
ATOM 593 N N . ILE A 1 71 ? -1.153 -0.847 -8.422 1.00 76.38 71 ILE A N 1
ATOM 594 C CA . ILE A 1 71 ? 0.176 -1.491 -8.445 1.00 76.38 71 ILE A CA 1
ATOM 595 C C . ILE A 1 71 ? 0.641 -1.897 -9.845 1.00 76.38 71 ILE A C 1
ATOM 597 O O . ILE A 1 71 ? 1.822 -2.163 -10.022 1.00 76.38 71 ILE A O 1
ATOM 601 N N . PHE A 1 72 ? -0.260 -1.960 -10.829 1.00 69.94 72 PHE A N 1
ATOM 602 C CA . PHE A 1 72 ? 0.062 -2.397 -12.190 1.00 69.94 72 PHE A CA 1
ATOM 603 C C . PHE A 1 72 ? 0.318 -1.200 -13.114 1.00 69.94 72 PHE A C 1
ATOM 605 O O . PHE A 1 72 ? -0.288 -1.090 -14.184 1.00 69.94 72 PHE A O 1
ATOM 612 N N . SER A 1 73 ? 1.186 -0.289 -12.681 1.00 61.72 73 SER A N 1
ATOM 613 C CA . SER A 1 73 ? 1.783 0.684 -13.596 1.00 61.72 73 SER A CA 1
ATOM 614 C C . SER A 1 73 ? 2.810 -0.034 -14.463 1.00 61.72 73 SER A C 1
ATOM 616 O O . SER A 1 73 ? 3.478 -0.939 -13.967 1.00 61.72 73 SER A O 1
ATOM 618 N N . ASP A 1 74 ? 2.913 0.348 -15.734 1.00 55.97 74 ASP A N 1
ATOM 619 C CA . ASP A 1 74 ? 3.982 -0.100 -16.622 1.00 55.97 74 ASP A CA 1
ATOM 620 C C . ASP A 1 74 ? 5.330 0.112 -15.918 1.00 55.97 74 ASP A C 1
ATOM 622 O O . ASP A 1 74 ? 5.761 1.246 -15.706 1.00 55.97 74 ASP A O 1
ATOM 626 N N . GLU A 1 75 ? 5.952 -0.979 -15.465 1.00 55.47 75 GLU A N 1
ATOM 627 C CA . GLU A 1 75 ? 7.359 -0.952 -15.089 1.00 55.47 75 GLU A CA 1
ATOM 628 C C . GLU A 1 75 ? 8.120 -0.654 -16.379 1.00 55.47 75 GLU A C 1
ATOM 630 O O . GLU A 1 75 ? 8.071 -1.437 -17.333 1.00 55.47 75 GLU A O 1
ATOM 635 N N . ASP A 1 76 ? 8.776 0.506 -16.433 1.00 52.94 76 ASP A N 1
ATOM 636 C CA . ASP A 1 76 ? 9.806 0.750 -17.432 1.00 52.94 76 ASP A CA 1
ATOM 637 C C . ASP A 1 76 ? 10.762 -0.446 -17.424 1.00 52.94 76 ASP A C 1
ATOM 639 O O . ASP A 1 76 ? 11.118 -0.979 -16.372 1.00 52.94 76 ASP A O 1
ATOM 643 N N . VAL A 1 77 ? 11.150 -0.902 -18.612 1.00 52.53 77 VAL A N 1
ATOM 644 C CA . VAL A 1 77 ? 12.085 -2.015 -18.757 1.00 52.53 77 VAL A CA 1
ATOM 645 C C . VAL A 1 77 ? 13.399 -1.624 -18.065 1.00 52.53 77 VAL A C 1
ATOM 647 O O . VAL A 1 77 ? 14.174 -0.843 -18.610 1.00 52.53 77 VAL A O 1
ATOM 650 N N . ASP A 1 78 ? 13.650 -2.162 -16.865 1.00 57.22 78 ASP A N 1
ATOM 651 C CA . ASP A 1 78 ? 14.837 -1.844 -16.046 1.00 57.22 78 ASP A CA 1
ATOM 652 C C . ASP A 1 78 ? 16.151 -2.234 -16.756 1.00 57.22 78 ASP A C 1
ATOM 654 O O . ASP A 1 78 ? 17.216 -1.686 -16.473 1.00 57.22 78 ASP A O 1
ATOM 658 N N . PHE A 1 79 ? 16.074 -3.155 -17.724 1.00 60.22 79 PHE A N 1
ATOM 659 C CA . PHE A 1 79 ? 17.215 -3.643 -18.489 1.00 60.22 79 PHE A CA 1
ATOM 660 C C . PHE A 1 79 ? 16.912 -3.666 -19.983 1.00 60.22 79 PHE A C 1
ATOM 662 O O . PHE A 1 79 ? 16.207 -4.543 -20.483 1.00 60.22 79 PHE A O 1
ATOM 669 N N . LEU A 1 80 ? 17.501 -2.728 -20.719 1.00 65.81 80 LEU A N 1
ATOM 670 C CA . LEU A 1 80 ? 17.619 -2.878 -22.163 1.00 65.81 80 LEU A CA 1
ATOM 671 C C . LEU A 1 80 ? 18.604 -4.027 -22.433 1.00 65.81 80 LEU A C 1
ATOM 673 O O . LEU A 1 80 ? 19.699 -4.006 -21.866 1.00 65.81 80 LEU A O 1
ATOM 677 N N . PRO A 1 81 ? 18.252 -5.025 -23.264 1.00 65.81 81 PRO A N 1
ATOM 678 C CA . PRO A 1 81 ? 19.208 -6.044 -23.670 1.00 65.81 81 PRO A CA 1
ATOM 679 C C . PRO A 1 81 ? 20.370 -5.352 -24.390 1.00 65.81 81 PRO A C 1
ATOM 681 O O . PRO A 1 81 ? 20.200 -4.783 -25.468 1.00 65.81 81 PRO A O 1
ATOM 684 N N . GLU A 1 82 ? 21.541 -5.344 -23.760 1.00 63.53 82 GLU A N 1
ATOM 685 C CA . GLU A 1 82 ? 22.770 -4.854 -24.373 1.00 63.53 82 GLU A CA 1
ATOM 686 C C . GLU A 1 82 ? 23.391 -5.975 -25.207 1.00 63.53 82 GLU A C 1
ATOM 688 O O . GLU A 1 82 ? 23.659 -7.061 -24.692 1.00 63.53 82 GLU A O 1
ATOM 693 N N . ASP A 1 83 ? 23.675 -5.684 -26.478 1.00 65.56 83 ASP A N 1
ATOM 694 C CA . ASP A 1 83 ? 24.520 -6.513 -27.341 1.00 65.56 83 ASP A CA 1
ATOM 695 C C . ASP A 1 83 ? 25.980 -6.362 -26.880 1.00 65.56 83 ASP A C 1
ATOM 697 O O . ASP A 1 83 ? 26.792 -5.634 -27.452 1.00 65.56 83 ASP A O 1
ATOM 701 N N . LYS A 1 84 ? 26.287 -6.952 -25.723 1.00 66.94 84 LYS A N 1
ATOM 702 C CA . LYS A 1 84 ? 27.643 -7.040 -25.192 1.00 66.94 84 LYS A CA 1
ATOM 703 C C . LYS A 1 84 ? 28.239 -8.364 -25.660 1.00 66.94 84 LYS A C 1
ATOM 705 O O . LYS A 1 84 ? 27.675 -9.407 -25.336 1.00 66.94 84 LYS A O 1
ATOM 710 N N . PRO A 1 85 ? 29.373 -8.357 -26.382 1.00 63.72 85 PRO A N 1
ATOM 711 C CA . PRO A 1 85 ? 30.075 -9.591 -26.691 1.00 63.72 85 PRO A CA 1
ATOM 712 C C . PRO A 1 85 ? 30.587 -10.190 -25.378 1.00 63.72 85 PRO A C 1
ATOM 714 O O . PRO A 1 85 ? 31.472 -9.632 -24.727 1.00 63.72 85 PRO A O 1
ATOM 717 N N . ILE A 1 86 ? 29.981 -11.298 -24.966 1.00 69.38 86 ILE A N 1
ATOM 718 C CA . ILE A 1 86 ? 30.443 -12.109 -23.844 1.00 69.38 86 ILE A CA 1
ATOM 719 C C . ILE A 1 86 ? 31.476 -13.083 -24.418 1.00 69.38 86 ILE A C 1
ATOM 721 O O . ILE A 1 86 ? 31.165 -13.862 -25.317 1.00 69.38 86 ILE A O 1
ATOM 725 N N . ASP A 1 87 ? 32.717 -13.003 -23.941 1.00 64.56 87 ASP A N 1
ATOM 726 C CA . ASP A 1 87 ? 33.768 -13.964 -24.281 1.00 64.56 87 ASP A CA 1
ATOM 727 C C . ASP A 1 87 ? 33.662 -15.135 -23.298 1.00 64.56 87 ASP A C 1
ATOM 729 O O . ASP A 1 87 ? 34.063 -15.04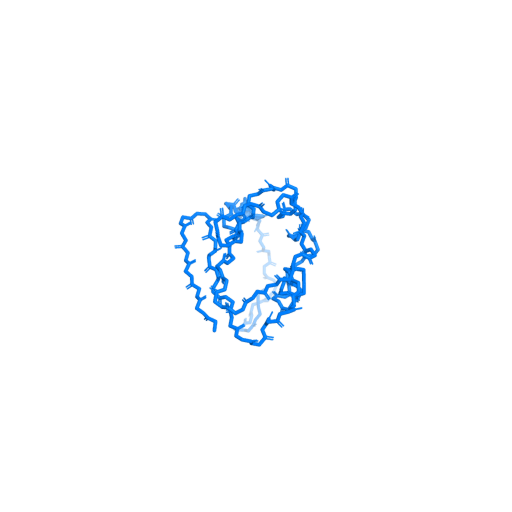4 -22.134 1.00 64.56 87 ASP A O 1
ATOM 733 N N . PHE A 1 88 ? 33.002 -16.208 -23.729 1.00 60.41 88 PHE A N 1
ATOM 734 C CA . PHE A 1 88 ? 32.781 -17.388 -22.899 1.00 60.41 88 PHE A CA 1
ATOM 735 C C . PHE A 1 88 ? 34.091 -18.174 -22.758 1.00 60.41 88 PHE A C 1
ATOM 737 O O . PHE A 1 88 ? 34.529 -18.842 -23.693 1.00 60.41 88 PHE A O 1
ATOM 744 N N . ALA A 1 89 ? 34.723 -18.123 -21.581 1.00 68.12 89 ALA A N 1
ATOM 745 C CA . ALA A 1 89 ? 35.909 -18.936 -21.291 1.00 68.12 89 ALA A CA 1
ATOM 746 C C . ALA A 1 89 ? 35.567 -20.416 -21.004 1.00 68.12 89 ALA A C 1
ATOM 748 O O . ALA A 1 89 ? 36.422 -21.286 -21.179 1.00 68.12 89 ALA A O 1
ATOM 749 N N . TYR A 1 90 ? 34.335 -20.702 -20.559 1.00 58.44 90 TYR A N 1
ATOM 750 C CA . TYR A 1 90 ? 33.770 -22.041 -20.347 1.00 58.44 90 TYR A CA 1
ATOM 751 C C . TYR A 1 90 ? 32.236 -21.936 -20.210 1.00 58.44 90 TYR A C 1
ATOM 753 O O . TYR A 1 90 ? 31.761 -20.994 -19.580 1.00 58.44 90 TYR A O 1
ATOM 761 N N . GLU A 1 91 ? 31.480 -22.887 -20.765 1.00 58.72 91 GLU A N 1
ATOM 762 C CA . GLU A 1 91 ? 30.014 -23.008 -20.648 1.00 58.72 91 GLU A CA 1
ATOM 763 C C . GLU A 1 91 ? 29.693 -24.423 -20.132 1.00 58.72 91 GLU A C 1
ATOM 765 O O . GLU A 1 91 ? 30.256 -25.397 -20.637 1.00 58.72 91 GLU A O 1
ATOM 770 N N . ASP A 1 92 ? 28.843 -24.541 -19.107 1.00 67.31 92 ASP A N 1
ATOM 771 C CA . ASP A 1 92 ? 28.393 -25.816 -18.522 1.00 67.31 92 ASP A CA 1
ATOM 772 C C . ASP A 1 92 ? 26.858 -25.868 -18.512 1.00 67.31 92 ASP A C 1
ATOM 774 O O . ASP A 1 92 ? 26.212 -24.825 -18.406 1.00 67.31 92 ASP A O 1
ATOM 778 N N . ASP A 1 93 ? 26.267 -27.068 -18.541 1.00 65.62 93 ASP A N 1
ATOM 779 C CA . ASP A 1 93 ? 24.807 -27.300 -18.580 1.00 65.62 93 ASP A CA 1
ATOM 780 C C . ASP A 1 93 ? 24.021 -26.637 -17.424 1.00 65.62 93 ASP A C 1
ATOM 782 O O . ASP A 1 93 ? 22.792 -26.564 -17.471 1.00 65.62 93 ASP A O 1
ATOM 786 N N . PHE A 1 94 ? 24.700 -26.152 -16.377 1.00 59.84 94 PHE A N 1
ATOM 787 C CA . PHE A 1 94 ? 24.060 -25.605 -15.180 1.00 59.84 94 PHE A CA 1
ATOM 788 C C . PHE A 1 94 ? 24.350 -24.132 -14.857 1.00 59.84 94 PHE A C 1
ATOM 790 O O . PHE A 1 94 ? 23.691 -23.619 -13.950 1.00 59.84 94 PHE A O 1
ATOM 797 N N . ILE A 1 95 ? 25.277 -23.431 -15.528 1.00 47.50 95 ILE A N 1
ATOM 798 C CA . ILE A 1 95 ? 25.562 -22.007 -15.235 1.00 47.50 95 ILE A CA 1
ATOM 799 C C . ILE A 1 95 ? 26.018 -21.254 -16.494 1.00 47.50 95 ILE A C 1
ATOM 801 O O . ILE A 1 95 ? 26.940 -21.698 -17.179 1.00 47.50 95 ILE A O 1
ATOM 805 N N . LEU A 1 96 ? 25.415 -20.076 -16.710 1.00 55.00 96 LEU A N 1
ATOM 806 C CA . LEU A 1 96 ? 25.823 -19.035 -17.659 1.00 55.00 96 LEU A CA 1
ATOM 807 C C . LEU A 1 96 ? 26.046 -17.707 -16.920 1.00 55.00 96 LEU A C 1
ATOM 809 O O . LEU A 1 96 ? 25.265 -17.435 -15.974 1.00 55.00 96 LEU A O 1
#